Protein AF-A0A8T3LIP0-F1 (afdb_monomer)

Solvent-accessible surface area (backbone atoms only — not comparable to full-atom values): 10890 Å² total; per-residue (Å²): 139,79,82,79,81,82,80,82,80,79,82,82,90,75,87,83,90,57,78,88,74,69,70,64,92,89,61,80,90,64,81,74,88,74,77,59,93,89,60,79,68,73,84,74,71,76,81,79,80,81,87,70,76,65,93,71,82,56,93,71,65,85,80,79,70,79,92,74,68,83,80,71,75,78,75,50,64,68,65,22,34,66,36,63,32,91,54,80,96,54,49,78,36,27,47,43,57,40,46,73,75,42,51,53,54,36,57,46,41,48,71,68,56,78,87,50,64,66,61,27,52,24,31,44,47,52,47,53,50,38,58,73,71,62,62,87,65,71,82,70,78,73,58,92,90,72,72,75,96,71,69,86,80,73,81,82,123

Secondary structure (DSSP, 8-state):
-PPPPPPPPPP-------GGG---TT---S---PPPTTPPPGGGGSSS------TTS-SS--------S--PPPPPHHHHHTPBP-SSTTTT-BHHHHHHH-HHHHHHHHHH--S-HHHHHHHHHHHHHHHHTT--PPPPPPPTT---TTGGGSS--

Structure (mmCIF, N/CA/C/O backbone):
data_AF-A0A8T3LIP0-F1
#
_entry.id   AF-A0A8T3LIP0-F1
#
loop_
_atom_site.group_PDB
_atom_site.id
_atom_site.type_symbol
_atom_site.label_atom_id
_atom_site.label_alt_id
_atom_site.label_comp_id
_atom_site.label_asym_id
_atom_site.label_entity_id
_atom_site.label_seq_id
_atom_site.pdbx_PDB_ins_code
_atom_site.Cartn_x
_atom_site.Cartn_y
_atom_site.Cartn_z
_atom_site.occupancy
_atom_site.B_iso_or_equiv
_atom_site.auth_seq_id
_atom_site.auth_comp_id
_atom_site.auth_asym_id
_atom_site.auth_atom_id
_atom_site.pdbx_PDB_model_num
ATOM 1 N N . ASN A 1 1 ? -8.310 22.522 41.541 1.00 59.56 1 ASN A N 1
ATOM 2 C CA . ASN A 1 1 ? -7.295 21.722 40.823 1.00 59.56 1 ASN A CA 1
ATOM 3 C C . ASN A 1 1 ? -6.947 22.421 39.524 1.00 59.56 1 ASN A C 1
ATOM 5 O O . ASN A 1 1 ? -7.760 22.409 38.612 1.00 59.56 1 ASN A O 1
ATOM 9 N N . GLY A 1 2 ? -5.819 23.133 39.499 1.00 74.69 2 GLY A N 1
ATOM 10 C CA . GLY A 1 2 ? -5.336 23.841 38.309 1.00 74.69 2 GLY A CA 1
ATOM 11 C C . GLY A 1 2 ? -4.530 22.925 37.380 1.00 74.69 2 GLY A C 1
ATOM 12 O O . GLY A 1 2 ? -4.140 21.835 37.806 1.00 74.69 2 GLY A O 1
ATOM 13 N N . PRO A 1 3 ? -4.297 23.339 36.122 1.00 74.81 3 PRO A N 1
ATOM 14 C CA . PRO A 1 3 ? -3.517 22.561 35.168 1.00 74.81 3 PRO A CA 1
ATOM 15 C C . PRO A 1 3 ? -2.059 22.405 35.635 1.00 74.81 3 PRO A C 1
ATOM 17 O O . PRO A 1 3 ? -1.533 23.293 36.313 1.00 74.81 3 PRO A O 1
ATOM 20 N N . PRO A 1 4 ? -1.400 21.283 35.292 1.00 76.06 4 PRO A N 1
ATOM 21 C CA . PRO A 1 4 ? -0.016 21.046 35.673 1.00 76.06 4 PRO A CA 1
ATOM 22 C C . PRO A 1 4 ? 0.921 22.072 35.014 1.00 76.06 4 PRO A C 1
ATOM 24 O O . PRO A 1 4 ? 0.649 22.528 33.898 1.00 76.06 4 PRO A O 1
ATOM 27 N N . PRO A 1 5 ? 2.026 22.440 35.684 1.00 77.62 5 PRO A N 1
ATOM 28 C CA . PRO A 1 5 ? 2.994 23.378 35.133 1.00 77.62 5 PRO A CA 1
ATOM 29 C C . PRO A 1 5 ? 3.660 22.810 33.867 1.00 77.62 5 PRO A C 1
ATOM 31 O O . PRO A 1 5 ? 3.832 21.592 33.749 1.00 77.62 5 PRO A O 1
ATOM 34 N N . PRO A 1 6 ? 4.050 23.675 32.913 1.00 79.31 6 PRO A N 1
ATOM 35 C CA . PRO A 1 6 ? 4.711 23.247 31.688 1.00 79.31 6 PRO A CA 1
ATOM 36 C C . PRO A 1 6 ? 6.081 22.624 31.980 1.00 79.31 6 PRO A C 1
ATOM 38 O O . PRO A 1 6 ? 6.791 23.035 32.899 1.00 79.31 6 PRO A O 1
ATOM 41 N N . ALA A 1 7 ? 6.460 21.634 31.171 1.00 74.56 7 ALA A N 1
ATOM 42 C CA . ALA A 1 7 ? 7.756 20.975 31.283 1.00 74.56 7 ALA A CA 1
ATOM 43 C C . ALA A 1 7 ? 8.912 21.961 31.001 1.00 74.56 7 ALA A C 1
ATOM 45 O O . ALA A 1 7 ? 8.788 22.810 30.112 1.00 74.56 7 ALA A O 1
ATOM 46 N N . PRO A 1 8 ? 10.050 21.846 31.711 1.00 74.69 8 PRO A N 1
ATOM 47 C CA . PRO A 1 8 ? 11.205 22.704 31.477 1.00 74.69 8 PRO A CA 1
ATOM 48 C C . PRO A 1 8 ? 11.798 22.453 30.084 1.00 74.69 8 PRO A C 1
ATOM 50 O O . PRO A 1 8 ? 11.975 21.307 29.662 1.00 74.69 8 PRO A O 1
ATOM 53 N N . SER A 1 9 ? 12.132 23.528 29.367 1.00 78.56 9 SER A N 1
ATOM 54 C CA . SER A 1 9 ? 12.811 23.428 28.076 1.00 78.56 9 SER A CA 1
ATOM 55 C C . SER A 1 9 ? 14.249 22.943 28.275 1.00 78.56 9 SER A C 1
ATOM 57 O O . SER A 1 9 ? 14.976 23.402 29.158 1.00 78.56 9 SER A O 1
ATOM 59 N N . ARG A 1 10 ? 14.669 21.961 27.470 1.00 78.69 10 ARG A N 1
ATOM 60 C CA . ARG A 1 10 ? 16.036 21.429 27.538 1.00 78.69 10 ARG A CA 1
ATOM 61 C C . ARG A 1 10 ? 17.020 22.479 27.003 1.00 78.69 10 ARG A C 1
ATOM 63 O O . ARG A 1 10 ? 16.707 23.135 26.007 1.00 78.69 10 ARG A O 1
ATOM 70 N N . PRO A 1 11 ? 18.206 22.627 27.615 1.00 80.69 11 PRO A N 1
ATOM 71 C CA . PRO A 1 11 ? 19.208 23.570 27.137 1.00 80.69 11 PRO A CA 1
ATOM 72 C C . PRO A 1 11 ? 19.707 23.173 25.741 1.00 80.69 11 PRO A C 1
ATOM 74 O O . PRO A 1 11 ? 19.991 22.004 25.476 1.00 80.69 11 PRO A O 1
ATOM 77 N N . VAL A 1 12 ? 19.821 24.159 24.848 1.00 80.88 12 VAL A N 1
ATOM 78 C CA . VAL A 1 12 ? 20.417 23.991 23.515 1.00 80.88 12 VAL A CA 1
ATOM 79 C C . VAL A 1 12 ? 21.930 23.906 23.686 1.00 80.88 12 VAL A C 1
ATOM 81 O O . VAL A 1 12 ? 22.574 24.901 24.006 1.00 80.88 12 VAL A O 1
ATOM 84 N N . THR A 1 13 ? 22.494 22.715 23.505 1.00 79.25 13 THR A N 1
ATOM 85 C CA . THR A 1 13 ? 23.913 22.438 23.782 1.00 79.25 13 THR A CA 1
ATOM 86 C C . THR A 1 13 ? 24.861 22.855 22.656 1.00 79.25 13 THR A C 1
ATOM 88 O O . THR A 1 13 ? 26.059 22.963 22.893 1.00 79.25 13 THR A O 1
ATOM 91 N N . ALA A 1 14 ? 24.351 23.120 21.450 1.00 78.25 14 ALA A N 1
ATOM 92 C CA . ALA A 1 14 ? 25.123 23.662 20.335 1.00 78.25 14 ALA A CA 1
ATOM 93 C C . ALA A 1 14 ? 24.206 24.305 19.285 1.00 78.25 14 ALA A C 1
ATOM 95 O O . ALA A 1 14 ? 23.039 23.931 19.141 1.00 78.25 14 ALA A O 1
ATOM 96 N N . ARG A 1 15 ? 24.753 25.251 18.517 1.00 78.94 15 ARG A N 1
ATOM 97 C CA . ARG A 1 15 ? 24.152 25.776 17.285 1.00 78.94 15 ARG A CA 1
ATOM 98 C C . ARG A 1 15 ? 25.183 25.682 16.170 1.00 78.94 15 ARG A C 1
ATOM 100 O O . ARG A 1 15 ? 26.332 26.054 16.379 1.00 78.94 15 ARG A O 1
ATOM 107 N N . PHE A 1 16 ? 24.763 25.194 15.010 1.00 77.94 16 PHE A N 1
ATOM 108 C CA . PHE A 1 16 ? 25.606 25.092 13.824 1.00 77.94 16 PHE A CA 1
ATOM 109 C C . PHE A 1 16 ? 25.088 26.051 12.758 1.00 77.94 16 PHE A C 1
ATOM 111 O O . PHE A 1 16 ? 23.901 26.030 12.432 1.00 77.94 16 PHE A O 1
ATOM 118 N N . ASP A 1 17 ? 25.978 26.889 12.233 1.00 78.06 17 ASP A N 1
ATOM 119 C CA . ASP A 1 17 ? 25.684 27.741 11.087 1.00 78.06 17 ASP A CA 1
ATOM 120 C C . ASP A 1 17 ? 25.872 26.935 9.796 1.00 78.06 17 ASP A C 1
ATOM 122 O O . ASP A 1 17 ? 26.946 26.395 9.531 1.00 78.06 17 ASP A O 1
ATOM 126 N N . THR A 1 18 ? 24.801 26.819 9.015 1.00 74.75 18 THR A N 1
ATOM 127 C CA . THR A 1 18 ? 24.759 26.049 7.764 1.00 74.75 18 THR A CA 1
ATOM 128 C C . THR A 1 18 ? 24.628 26.942 6.532 1.00 74.75 18 THR A C 1
ATOM 130 O O . THR A 1 18 ? 24.535 26.429 5.418 1.00 74.75 18 THR A O 1
ATOM 133 N N . THR A 1 19 ? 24.671 28.271 6.689 1.00 72.62 19 THR A N 1
ATOM 134 C CA . THR A 1 19 ? 24.508 29.216 5.568 1.00 72.62 19 THR A CA 1
ATOM 135 C C . THR A 1 19 ? 25.541 29.022 4.456 1.00 72.62 19 THR A C 1
ATOM 137 O O . THR A 1 19 ? 25.205 29.182 3.286 1.00 72.62 19 THR A O 1
ATOM 140 N N . GLY A 1 20 ? 26.764 28.595 4.782 1.00 70.94 20 GLY A N 1
ATOM 141 C CA . GLY A 1 20 ? 27.809 28.302 3.791 1.00 70.94 20 GLY A CA 1
ATOM 142 C C . GLY A 1 20 ? 27.646 26.974 3.036 1.00 70.94 20 GLY A C 1
ATOM 143 O O . GLY A 1 20 ? 28.334 26.756 2.042 1.00 70.94 20 GLY A O 1
ATOM 144 N N . LEU A 1 21 ? 26.755 26.089 3.492 1.00 71.69 21 LEU A N 1
ATOM 145 C CA . LEU A 1 21 ? 26.508 24.776 2.878 1.00 71.69 21 LEU A CA 1
ATOM 146 C C . LEU A 1 21 ? 25.398 24.824 1.824 1.00 71.69 21 LEU A C 1
ATOM 148 O O . LEU A 1 21 ? 25.176 23.847 1.108 1.00 71.69 21 LEU A O 1
ATOM 152 N N . PHE A 1 22 ? 24.682 25.946 1.729 1.00 69.31 22 PHE A N 1
ATOM 153 C CA . PHE A 1 22 ? 23.628 26.098 0.745 1.00 69.31 22 PHE A CA 1
ATOM 154 C C . PHE A 1 22 ? 24.218 26.410 -0.633 1.00 69.31 22 PHE A C 1
ATOM 156 O O . PHE A 1 22 ? 24.805 27.467 -0.873 1.00 69.31 22 PHE A O 1
ATOM 163 N N . HIS A 1 23 ? 24.014 25.491 -1.570 1.00 70.75 23 HIS A N 1
ATOM 164 C CA . HIS A 1 23 ? 24.299 25.693 -2.983 1.00 70.75 23 HIS A CA 1
ATOM 165 C C . HIS A 1 23 ? 22.999 25.537 -3.772 1.00 70.75 23 HIS A C 1
ATOM 167 O O . HIS A 1 23 ? 22.283 24.548 -3.613 1.00 70.75 23 HIS A O 1
ATOM 173 N N . ALA A 1 24 ? 22.689 26.502 -4.642 1.00 72.25 24 ALA A N 1
ATOM 174 C CA . ALA A 1 24 ? 21.542 26.392 -5.537 1.00 72.25 24 ALA A CA 1
ATOM 175 C C . ALA A 1 24 ? 21.708 25.181 -6.476 1.00 7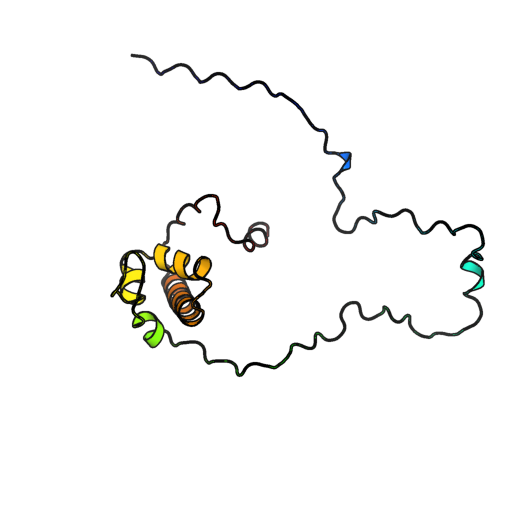2.25 24 ALA A C 1
ATOM 177 O O . ALA A 1 24 ? 22.835 24.775 -6.794 1.00 72.25 24 ALA A O 1
ATOM 178 N N . ARG A 1 25 ? 20.599 24.608 -6.963 1.00 61.09 25 ARG A N 1
ATOM 179 C CA . ARG A 1 25 ? 20.653 23.524 -7.959 1.00 61.09 25 ARG A CA 1
ATOM 180 C C . ARG A 1 25 ? 21.484 23.977 -9.170 1.00 61.09 25 ARG A C 1
ATOM 182 O O . ARG A 1 25 ? 21.302 25.082 -9.668 1.00 61.09 25 ARG A O 1
ATOM 189 N N . ASN A 1 26 ? 22.393 23.111 -9.623 1.00 66.50 26 ASN A N 1
ATOM 190 C CA . ASN A 1 26 ? 23.358 23.345 -10.711 1.00 66.50 26 ASN A CA 1
ATOM 191 C C . ASN A 1 26 ? 24.489 24.353 -10.425 1.00 66.50 26 ASN A C 1
ATOM 193 O O . ASN A 1 26 ? 25.170 24.786 -11.357 1.00 66.50 26 ASN A O 1
ATOM 197 N N . THR A 1 27 ? 24.749 24.705 -9.161 1.00 70.56 27 THR A N 1
ATOM 198 C CA . THR A 1 2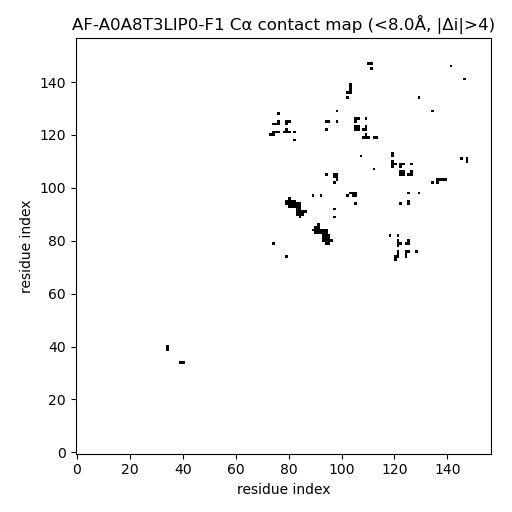7 ? 25.915 25.539 -8.824 1.00 70.56 27 THR A CA 1
ATOM 199 C C . THR A 1 27 ? 27.208 24.750 -9.038 1.00 70.56 27 THR A C 1
ATOM 201 O O . THR A 1 27 ? 27.397 23.666 -8.488 1.00 70.56 27 THR A O 1
ATOM 204 N N . ARG A 1 28 ? 28.117 25.295 -9.852 1.00 54.94 28 ARG A N 1
ATOM 205 C CA . ARG A 1 28 ? 29.432 24.706 -10.129 1.00 54.94 28 ARG A CA 1
ATOM 206 C C . ARG A 1 28 ? 30.332 24.869 -8.898 1.00 54.94 28 ARG A C 1
ATOM 208 O O . ARG A 1 28 ? 30.768 25.973 -8.602 1.00 54.94 28 ARG A O 1
ATOM 215 N N . THR A 1 29 ? 30.618 23.771 -8.203 1.00 60.59 29 THR A N 1
ATOM 216 C CA . THR A 1 29 ? 31.398 23.737 -6.948 1.00 60.59 29 THR A CA 1
ATOM 217 C C . THR A 1 29 ? 32.917 23.704 -7.142 1.00 60.59 29 THR A C 1
ATOM 219 O O . THR A 1 29 ? 33.665 23.789 -6.174 1.00 60.59 29 THR A O 1
ATOM 222 N N . SER A 1 30 ? 33.404 23.605 -8.381 1.00 62.00 30 SER A N 1
ATOM 223 C CA . SER A 1 30 ? 34.835 23.581 -8.690 1.00 62.00 30 SER A CA 1
ATOM 224 C C . SER A 1 30 ? 35.297 24.904 -9.303 1.00 62.00 30 SER A C 1
ATOM 226 O O . SER A 1 30 ? 34.780 25.313 -10.350 1.00 62.00 30 SER A O 1
ATOM 228 N N . ALA A 1 31 ? 36.333 25.520 -8.728 1.00 62.78 31 ALA A N 1
ATOM 229 C CA . ALA A 1 31 ? 37.177 26.444 -9.480 1.00 62.78 31 ALA A CA 1
ATOM 230 C C . ALA A 1 31 ? 37.722 25.697 -10.710 1.00 62.78 31 ALA A C 1
ATOM 232 O O . ALA A 1 31 ? 38.100 24.528 -10.607 1.00 62.78 31 ALA A O 1
ATOM 233 N N . GLY A 1 32 ? 37.674 26.329 -11.886 1.00 61.16 32 GLY A N 1
ATOM 234 C CA . GLY A 1 32 ? 38.109 25.711 -13.141 1.00 61.16 32 GLY A CA 1
ATOM 235 C C . GLY A 1 32 ? 39.524 25.121 -13.037 1.00 61.16 32 GLY A C 1
ATOM 236 O O . GLY A 1 32 ? 40.303 25.551 -12.186 1.00 61.16 32 GLY A O 1
ATOM 237 N N . PRO A 1 33 ? 39.866 24.130 -13.878 1.00 56.09 33 PRO A N 1
ATOM 238 C CA . PRO A 1 33 ? 41.108 23.384 -13.739 1.00 56.09 33 PRO A CA 1
ATOM 239 C C . PRO A 1 33 ? 42.310 24.328 -13.819 1.00 56.09 33 PRO A C 1
ATOM 241 O O . PRO A 1 33 ? 42.591 24.915 -14.864 1.00 56.09 33 PRO A O 1
ATOM 244 N N . VAL A 1 34 ? 43.025 24.464 -12.703 1.00 61.44 34 VAL A N 1
ATOM 245 C CA . VAL A 1 34 ? 44.333 25.115 -12.675 1.00 61.44 34 VAL A CA 1
ATOM 246 C C . VAL A 1 34 ? 45.312 24.131 -13.319 1.00 61.44 34 VAL A C 1
ATOM 248 O O . VAL A 1 34 ? 45.383 22.982 -12.872 1.00 61.44 34 VAL A O 1
ATOM 251 N N . PRO A 1 35 ? 46.030 24.501 -14.392 1.00 56.97 35 PRO A N 1
ATOM 252 C CA . PRO A 1 35 ? 46.929 23.566 -15.049 1.00 56.97 35 PRO A CA 1
ATOM 253 C C . PRO A 1 35 ? 48.055 23.170 -14.088 1.00 56.97 35 PRO A C 1
ATOM 255 O O . PRO A 1 35 ? 48.749 24.020 -13.530 1.00 56.97 35 PRO A O 1
ATOM 258 N N . LEU A 1 36 ? 48.239 21.863 -13.906 1.00 60.03 36 LEU A N 1
ATOM 259 C CA . LEU A 1 36 ? 49.375 21.312 -13.173 1.00 60.03 36 LEU A CA 1
ATOM 260 C C . LEU A 1 36 ? 50.681 21.676 -13.894 1.00 60.03 36 LEU A C 1
ATOM 262 O O . LEU A 1 36 ? 50.745 21.715 -15.127 1.00 60.03 36 LEU A O 1
ATOM 266 N N . ARG A 1 37 ? 51.733 21.947 -13.114 1.00 54.31 37 ARG A N 1
ATOM 267 C CA . ARG A 1 37 ? 53.049 22.372 -13.612 1.00 54.31 37 ARG A CA 1
ATOM 268 C C . ARG A 1 37 ? 53.567 21.362 -14.648 1.00 54.31 37 ARG A C 1
ATOM 270 O O . ARG A 1 37 ? 53.757 20.196 -14.323 1.00 54.31 37 ARG A O 1
ATOM 277 N N . GLY A 1 38 ? 53.770 21.814 -15.888 1.00 60.44 38 GLY A N 1
ATOM 278 C CA . GLY A 1 38 ? 54.201 20.979 -17.022 1.00 60.44 38 GLY A CA 1
ATOM 279 C C . GLY A 1 38 ? 53.136 20.733 -18.101 1.00 60.44 38 GLY A C 1
ATOM 280 O O . GLY A 1 38 ? 53.459 20.181 -19.148 1.00 60.44 38 GLY A O 1
ATOM 281 N N . GLN A 1 39 ? 51.888 21.165 -17.898 1.00 58.78 39 GLN A N 1
ATOM 282 C CA . GLN A 1 39 ? 50.843 21.123 -18.929 1.00 58.78 39 GLN A CA 1
ATOM 283 C C . GLN A 1 39 ? 50.841 22.419 -19.757 1.00 58.78 39 GLN A C 1
ATOM 285 O O . GLN A 1 39 ? 50.793 23.520 -19.207 1.00 58.78 39 GLN A O 1
ATOM 290 N N . VAL A 1 40 ? 50.881 22.301 -21.088 1.00 55.44 40 VAL A N 1
ATOM 291 C CA . VAL A 1 40 ? 50.788 23.453 -22.004 1.00 55.44 40 VAL A CA 1
ATOM 292 C C . VAL A 1 40 ? 49.389 24.097 -21.951 1.00 55.44 40 VAL A C 1
ATOM 294 O O . VAL A 1 40 ? 48.394 23.367 -21.918 1.00 55.44 40 VAL A O 1
ATOM 297 N N . PRO A 1 41 ? 49.266 25.443 -21.979 1.00 53.56 41 PRO A N 1
ATOM 298 C CA . PRO A 1 41 ? 47.971 26.121 -21.935 1.00 53.56 41 PRO A CA 1
ATOM 299 C C . PRO A 1 41 ? 47.051 25.698 -23.090 1.00 53.56 41 PRO A C 1
ATOM 301 O O . PRO A 1 41 ? 47.447 25.713 -24.262 1.00 53.56 41 PRO A O 1
ATOM 304 N N . LEU A 1 42 ? 45.798 25.375 -22.750 1.00 52.84 42 LEU A N 1
ATOM 305 C CA . LEU A 1 42 ? 44.748 24.879 -23.656 1.00 52.84 42 LEU A CA 1
ATOM 306 C C . LEU A 1 42 ? 44.492 25.773 -24.884 1.00 52.84 42 LEU A C 1
ATOM 308 O O . LEU A 1 42 ? 44.026 25.278 -25.909 1.00 52.84 42 LEU A O 1
ATOM 312 N N . SER A 1 43 ? 44.865 27.054 -24.837 1.00 51.41 43 SER A N 1
ATOM 313 C CA . SER A 1 43 ? 44.720 28.015 -25.940 1.00 51.41 43 SER A CA 1
ATOM 314 C C . SER A 1 43 ? 45.478 27.619 -27.216 1.00 51.41 43 SER A C 1
ATOM 316 O O . SER A 1 43 ? 45.126 28.056 -28.310 1.00 51.41 43 SER A O 1
ATOM 318 N N . SER A 1 44 ? 46.502 26.770 -27.100 1.00 48.88 4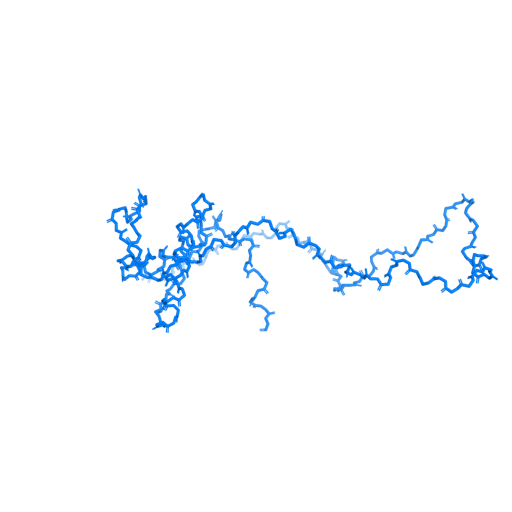4 SER A N 1
ATOM 319 C CA . SER A 1 44 ? 47.307 26.295 -28.235 1.00 48.88 44 SER A CA 1
ATOM 320 C C . SER A 1 44 ? 46.696 25.090 -28.972 1.00 48.88 44 SER A C 1
ATOM 322 O O . SER A 1 44 ? 47.088 24.801 -30.102 1.00 48.88 44 SER A O 1
ATOM 324 N N . ARG A 1 45 ? 45.685 24.421 -28.391 1.00 50.03 45 ARG A N 1
ATOM 325 C CA . ARG A 1 45 ? 45.050 23.220 -28.970 1.00 50.03 45 ARG A CA 1
ATOM 326 C C . ARG A 1 45 ? 43.864 23.532 -29.900 1.00 50.03 45 ARG A C 1
ATOM 328 O O . ARG A 1 45 ? 43.282 22.621 -30.475 1.00 50.03 45 ARG A O 1
ATOM 335 N N . HIS A 1 46 ? 43.496 24.803 -30.073 1.00 48.44 46 HIS A N 1
ATOM 336 C CA . HIS A 1 46 ? 42.268 25.208 -30.779 1.00 48.44 46 HIS A CA 1
ATOM 337 C C . HIS A 1 46 ? 42.460 25.858 -32.156 1.00 48.44 46 HIS A C 1
ATOM 339 O O . HIS A 1 46 ? 41.530 26.480 -32.658 1.00 48.44 46 HIS A O 1
ATOM 345 N N . ARG A 1 47 ? 43.622 25.714 -32.816 1.00 50.12 47 ARG A N 1
ATOM 346 C CA . ARG A 1 47 ? 43.809 26.312 -34.158 1.00 50.12 47 ARG A CA 1
ATOM 347 C C . ARG A 1 47 ? 44.161 25.370 -35.307 1.00 50.12 47 ARG A C 1
ATOM 349 O O . ARG A 1 47 ? 44.388 25.853 -36.409 1.00 50.12 47 ARG A O 1
ATOM 356 N N . ARG A 1 48 ? 44.164 24.049 -35.121 1.00 46.75 48 ARG A N 1
ATOM 357 C CA . ARG A 1 48 ? 44.239 23.108 -36.252 1.00 46.75 48 ARG A CA 1
ATOM 358 C C . ARG A 1 48 ? 43.397 21.872 -35.970 1.00 46.75 48 ARG A C 1
ATOM 360 O O . ARG A 1 48 ? 43.735 21.101 -35.083 1.00 46.75 48 ARG A O 1
ATOM 367 N N . GLY A 1 49 ? 42.319 21.704 -36.726 1.00 47.34 49 GLY A N 1
ATOM 368 C CA . GLY A 1 49 ? 41.441 20.537 -36.655 1.00 47.34 49 GLY A CA 1
ATOM 369 C C . GLY A 1 49 ? 39.987 20.971 -36.706 1.00 47.34 49 GLY A C 1
ATOM 370 O O . GLY A 1 49 ? 39.436 2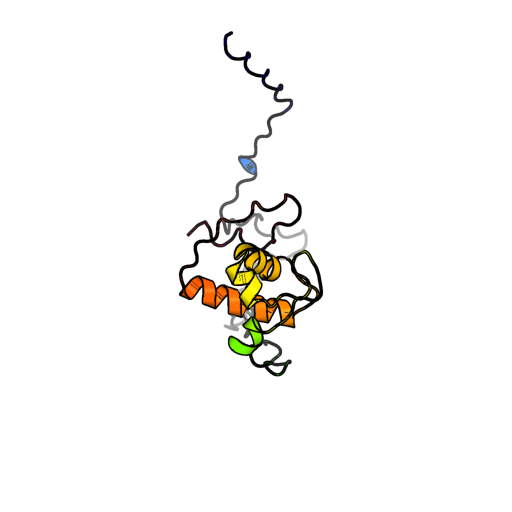1.402 -35.699 1.00 47.34 49 GLY A O 1
ATOM 371 N N . GLY A 1 50 ? 39.401 20.933 -37.901 1.00 48.72 50 GLY A N 1
ATOM 372 C CA . GLY A 1 50 ? 38.003 21.276 -38.117 1.00 48.72 50 GLY A CA 1
ATOM 373 C C . GLY A 1 50 ? 37.061 20.387 -37.307 1.00 48.72 50 GLY A C 1
ATOM 374 O O . GLY A 1 50 ? 37.251 19.181 -37.232 1.00 48.72 50 GLY A O 1
ATOM 375 N N . GLY A 1 51 ? 36.052 21.023 -36.716 1.00 53.69 51 GLY A N 1
ATOM 376 C CA . GLY A 1 51 ? 34.644 20.657 -36.878 1.00 53.69 51 GLY A CA 1
ATOM 377 C C . GLY A 1 51 ? 34.145 19.271 -36.481 1.00 53.69 51 GLY A C 1
ATOM 378 O O . GLY A 1 51 ? 32.988 18.998 -36.781 1.00 53.69 51 GLY A O 1
ATOM 379 N N . ASP A 1 52 ? 34.921 18.416 -35.820 1.00 52.69 52 ASP A N 1
ATOM 380 C CA . ASP A 1 52 ? 34.354 17.178 -35.289 1.00 52.69 52 ASP A CA 1
ATOM 381 C C . ASP A 1 52 ? 33.592 17.518 -34.006 1.00 52.69 52 ASP A C 1
ATOM 383 O O . ASP A 1 52 ? 34.175 17.949 -33.004 1.00 52.69 52 ASP A O 1
ATOM 387 N N . GLN A 1 53 ? 32.260 17.434 -34.075 1.00 54.81 53 GLN A N 1
ATOM 388 C CA . GLN A 1 53 ? 31.387 17.711 -32.941 1.00 54.81 53 GLN A CA 1
ATOM 389 C C . GLN A 1 53 ? 31.891 16.929 -31.728 1.00 54.81 53 GLN A C 1
ATOM 391 O O . GLN A 1 53 ? 32.067 15.712 -31.771 1.00 54.81 53 GLN A O 1
ATOM 396 N N . LEU A 1 54 ? 32.140 17.656 -30.640 1.00 56.16 54 LEU A N 1
ATOM 397 C CA . LEU A 1 54 ? 32.550 17.096 -29.362 1.00 56.16 54 LEU A CA 1
ATOM 398 C C . LEU A 1 54 ? 31.648 15.899 -29.027 1.00 56.16 54 LEU A C 1
ATOM 400 O O . LEU A 1 54 ? 30.428 16.031 -29.011 1.00 56.16 54 LEU A O 1
ATOM 404 N N . ARG A 1 55 ? 32.251 14.754 -28.686 1.00 56.62 55 ARG A N 1
ATOM 405 C CA . ARG A 1 55 ? 31.604 13.479 -28.296 1.00 56.62 55 ARG A CA 1
ATOM 406 C C . ARG A 1 55 ? 30.566 13.590 -27.154 1.00 56.62 55 ARG A C 1
ATOM 408 O O . ARG A 1 55 ? 29.971 12.593 -26.766 1.00 56.62 55 ARG A O 1
ATOM 415 N N . ALA A 1 56 ? 30.378 14.782 -26.593 1.00 53.59 56 ALA A N 1
ATOM 416 C CA . ALA A 1 56 ? 29.490 15.106 -25.483 1.00 53.59 56 ALA A CA 1
ATOM 417 C C . ALA A 1 56 ? 28.147 15.738 -25.914 1.00 53.59 56 ALA A C 1
ATOM 419 O O . ALA A 1 56 ? 27.402 16.202 -25.056 1.00 53.59 56 ALA A O 1
ATOM 420 N N . SER A 1 57 ? 27.805 15.776 -27.207 1.00 56.53 57 SER A N 1
ATOM 421 C CA . SER A 1 57 ? 26.527 16.338 -27.685 1.00 56.53 57 SER A CA 1
ATOM 422 C C . SER A 1 57 ? 25.304 15.420 -27.515 1.00 56.53 57 SER A C 1
ATOM 424 O O . SER A 1 57 ? 24.209 15.785 -27.933 1.00 56.53 57 SER A O 1
ATOM 426 N N . GLN A 1 58 ? 25.430 14.269 -26.843 1.00 60.31 58 GLN A N 1
ATOM 427 C CA . GLN A 1 58 ? 24.276 13.480 -26.395 1.00 60.31 58 GLN A CA 1
ATOM 428 C C . GLN A 1 58 ? 24.356 13.244 -24.882 1.00 60.31 58 GLN A C 1
ATOM 430 O O . GLN A 1 58 ? 24.932 12.243 -24.456 1.00 60.31 58 GLN A O 1
ATOM 435 N N . PRO A 1 59 ? 23.796 14.140 -24.046 1.00 58.47 59 PRO A N 1
ATOM 436 C CA . PRO A 1 59 ? 23.775 13.940 -22.596 1.00 58.47 59 PRO A CA 1
ATOM 437 C C . PRO A 1 59 ? 22.971 12.697 -22.176 1.00 58.47 59 PRO A C 1
ATOM 439 O O . PRO A 1 59 ? 23.200 12.172 -21.096 1.00 58.47 59 PRO A O 1
ATOM 442 N N . ASN A 1 60 ? 22.096 12.181 -23.046 1.00 61.22 60 ASN A N 1
ATOM 443 C CA . ASN A 1 60 ? 21.400 10.908 -22.881 1.00 61.22 60 ASN A CA 1
ATOM 444 C C . ASN A 1 60 ? 21.453 10.144 -24.210 1.00 61.22 60 ASN A C 1
ATOM 446 O O . ASN A 1 60 ? 20.645 10.394 -25.104 1.00 61.22 60 ASN A O 1
ATOM 450 N N . GLY A 1 61 ? 22.410 9.227 -24.369 1.00 62.09 61 GLY A N 1
ATOM 451 C CA . GLY A 1 61 ? 22.312 8.221 -25.431 1.00 62.09 61 GLY A CA 1
ATOM 452 C C . GLY A 1 61 ? 21.025 7.396 -25.262 1.00 62.09 61 GLY A C 1
ATOM 453 O O . GLY A 1 61 ? 20.466 7.370 -24.161 1.00 62.09 61 GLY A O 1
ATOM 454 N N . PRO A 1 62 ? 20.524 6.717 -26.310 1.00 64.06 62 PRO A N 1
ATOM 455 C CA . PRO A 1 62 ? 19.302 5.929 -26.196 1.00 64.06 62 PRO A CA 1
ATOM 456 C C . PRO A 1 62 ? 19.466 4.899 -25.077 1.00 64.06 62 PRO A C 1
ATOM 458 O O . PRO A 1 62 ? 20.327 4.017 -25.151 1.00 64.06 62 PRO A O 1
ATOM 461 N N . VAL A 1 63 ? 18.652 5.032 -24.027 1.00 65.06 63 VAL A N 1
ATOM 462 C CA . VAL A 1 63 ? 18.586 4.066 -22.931 1.00 65.06 63 VAL A CA 1
ATOM 463 C C . VAL A 1 63 ? 18.148 2.745 -23.547 1.00 65.06 63 VAL A C 1
ATOM 465 O O . VAL A 1 63 ? 16.986 2.558 -23.902 1.00 65.06 63 VAL A O 1
ATOM 468 N N . ARG A 1 64 ? 19.098 1.825 -23.716 1.00 61.75 64 ARG A N 1
ATOM 469 C CA . ARG A 1 64 ? 18.802 0.448 -24.099 1.00 61.75 64 ARG A CA 1
ATOM 470 C C . ARG A 1 64 ? 18.191 -0.223 -22.878 1.00 61.75 64 ARG A C 1
ATOM 472 O O . ARG A 1 64 ? 18.905 -0.813 -22.071 1.00 61.75 64 ARG A O 1
ATOM 479 N N . SER A 1 65 ? 16.877 -0.094 -22.710 1.00 60.09 65 SER A N 1
ATOM 480 C CA . SER A 1 65 ? 16.162 -0.969 -21.792 1.00 60.09 65 SER A CA 1
ATOM 481 C C . SER A 1 65 ? 16.371 -2.396 -22.293 1.00 60.09 65 SER A C 1
ATOM 483 O O . SER A 1 65 ? 16.192 -2.689 -23.478 1.00 60.09 65 SER A O 1
ATOM 485 N N . ARG A 1 66 ? 16.826 -3.299 -21.418 1.00 59.34 66 ARG A N 1
ATOM 486 C CA . ARG A 1 66 ? 16.743 -4.728 -21.719 1.00 59.34 66 ARG A CA 1
ATOM 487 C C . ARG A 1 66 ? 15.257 -5.031 -21.884 1.00 59.34 66 ARG A C 1
ATOM 489 O O . ARG A 1 66 ? 14.534 -5.124 -20.899 1.00 59.34 66 ARG A O 1
ATOM 496 N N . ALA A 1 67 ? 14.799 -5.142 -23.127 1.00 59.94 67 ALA A N 1
ATOM 497 C CA . ALA A 1 67 ? 13.549 -5.804 -23.457 1.00 59.94 67 ALA A CA 1
ATOM 498 C C . ALA A 1 67 ? 13.753 -7.290 -23.138 1.00 59.94 67 ALA A C 1
ATOM 500 O O . ALA A 1 67 ? 14.150 -8.076 -23.989 1.00 59.94 67 ALA A O 1
ATOM 501 N N . GLY A 1 68 ? 13.643 -7.629 -21.861 1.00 58.28 68 GLY A N 1
ATOM 502 C CA . GLY A 1 68 ? 14.078 -8.908 -21.326 1.00 58.28 68 GLY A CA 1
ATOM 503 C C . GLY A 1 68 ? 13.333 -9.214 -20.047 1.00 58.28 68 GLY A C 1
ATOM 504 O O . GLY A 1 68 ? 13.931 -9.216 -18.986 1.00 58.28 68 GLY A O 1
ATOM 505 N N . GLU A 1 69 ? 12.022 -9.359 -20.183 1.00 57.78 69 GLU A N 1
ATOM 506 C CA . GLU A 1 69 ? 11.162 -10.292 -19.456 1.00 57.78 69 GLU A CA 1
ATOM 507 C C . GLU A 1 69 ? 9.821 -10.188 -20.194 1.00 57.78 69 GLU A C 1
ATOM 509 O O . GLU A 1 69 ? 9.329 -9.075 -20.418 1.00 57.78 69 GLU A O 1
ATOM 514 N N . THR A 1 70 ? 9.251 -11.301 -20.657 1.00 60.94 70 THR A N 1
ATOM 515 C CA . THR A 1 70 ? 7.871 -11.334 -21.163 1.00 60.94 70 THR A CA 1
ATOM 516 C C . THR A 1 70 ? 7.006 -10.529 -20.199 1.00 60.94 70 THR A C 1
ATOM 518 O O . THR A 1 70 ? 7.047 -10.790 -18.998 1.00 60.94 70 THR A O 1
ATOM 521 N N . ARG A 1 71 ? 6.287 -9.503 -20.683 1.00 61.41 71 ARG A N 1
ATOM 522 C CA . ARG A 1 71 ? 5.376 -8.735 -19.826 1.00 61.41 71 ARG A CA 1
ATOM 523 C C . ARG A 1 71 ? 4.360 -9.725 -19.273 1.00 61.41 71 ARG A C 1
ATOM 525 O O . ARG A 1 71 ? 3.447 -10.114 -19.995 1.00 61.41 71 ARG A O 1
ATOM 532 N N . VAL A 1 72 ? 4.566 -10.168 -18.034 1.00 68.56 72 VAL A N 1
ATOM 533 C CA . VAL A 1 72 ? 3.579 -10.968 -17.320 1.00 68.56 72 VAL A CA 1
ATOM 534 C C . VAL A 1 72 ? 2.308 -10.120 -17.321 1.00 68.56 72 VAL A C 1
ATOM 536 O O . VAL A 1 72 ? 2.393 -8.936 -16.961 1.00 68.56 72 VAL A O 1
ATOM 539 N N . PRO A 1 73 ? 1.183 -10.645 -17.833 1.00 76.19 73 PRO A N 1
ATOM 540 C CA . PRO A 1 73 ? -0.058 -9.892 -17.860 1.00 76.19 73 PRO A CA 1
ATOM 541 C C . PRO A 1 73 ? -0.388 -9.431 -16.440 1.00 76.19 73 PRO A C 1
ATOM 543 O O . PRO A 1 73 ? -0.169 -10.166 -15.477 1.00 76.19 73 PRO A O 1
ATOM 546 N N . LEU A 1 74 ? -0.852 -8.185 -16.309 1.00 79.62 74 LEU A N 1
ATOM 547 C CA . LEU A 1 74 ? -1.317 -7.687 -15.018 1.00 79.62 74 LEU A CA 1
ATOM 548 C C . LEU A 1 74 ? -2.457 -8.597 -14.530 1.00 79.62 74 LEU A C 1
ATOM 550 O O . LEU A 1 74 ? -3.314 -8.940 -15.350 1.00 79.62 74 LEU A O 1
ATOM 554 N N . PRO A 1 75 ? -2.485 -8.968 -13.238 1.00 89.50 75 PRO A N 1
ATOM 555 C CA . PRO A 1 75 ? -3.599 -9.725 -12.687 1.00 89.50 75 PRO A CA 1
ATOM 556 C C . PRO A 1 75 ? -4.902 -8.951 -12.890 1.00 89.50 75 PRO A C 1
ATOM 558 O O . PRO A 1 75 ? -4.927 -7.716 -12.816 1.00 89.50 75 PRO A O 1
ATOM 561 N N . THR A 1 76 ? -5.982 -9.673 -13.189 1.00 93.25 76 THR A N 1
ATOM 562 C CA . THR A 1 76 ? -7.297 -9.049 -13.331 1.00 93.25 76 THR A CA 1
ATOM 563 C C . THR A 1 76 ? -7.813 -8.597 -11.964 1.00 93.25 76 THR A C 1
ATOM 565 O O . THR A 1 76 ? -7.308 -9.021 -10.921 1.00 93.25 76 THR A O 1
ATOM 568 N N . LEU A 1 77 ? -8.807 -7.704 -11.945 1.00 93.81 77 LEU A N 1
ATOM 569 C CA . LEU A 1 77 ? -9.418 -7.272 -10.685 1.00 93.81 77 LEU A CA 1
ATOM 570 C C . LEU A 1 77 ? -10.091 -8.444 -9.960 1.00 93.81 77 LEU A C 1
ATOM 572 O O . LEU A 1 77 ? -9.924 -8.553 -8.754 1.00 93.81 77 LEU A O 1
ATOM 576 N N . GLU A 1 78 ? -10.792 -9.310 -10.694 1.00 95.00 78 GLU A N 1
ATOM 577 C CA . GLU A 1 78 ? -11.481 -10.493 -10.161 1.00 95.00 78 GLU A CA 1
ATOM 578 C C . GLU A 1 78 ? -10.485 -11.463 -9.509 1.00 95.00 78 GLU A C 1
ATOM 580 O O . GLU A 1 78 ? -10.576 -11.737 -8.315 1.00 95.00 78 GLU A O 1
ATOM 585 N N . ASP A 1 79 ? -9.412 -11.821 -10.223 1.00 94.56 79 ASP A N 1
ATOM 586 C CA . ASP A 1 79 ? -8.339 -12.652 -9.656 1.00 94.56 79 ASP A CA 1
ATOM 587 C C . ASP A 1 79 ? -7.666 -11.996 -8.438 1.00 94.56 79 ASP A C 1
ATOM 589 O O . ASP A 1 79 ? -7.108 -12.667 -7.566 1.00 94.56 79 ASP A O 1
ATOM 593 N N . SER A 1 80 ? -7.641 -10.661 -8.401 1.00 95.31 80 SER A N 1
ATOM 594 C CA . SER A 1 80 ? -7.029 -9.923 -7.303 1.00 95.31 80 SER A CA 1
ATOM 595 C C . SER A 1 80 ? -7.912 -9.938 -6.061 1.00 95.31 80 SER A C 1
ATOM 597 O O . SER A 1 80 ? -7.384 -10.160 -4.978 1.00 95.31 80 SER A O 1
ATOM 599 N N . ILE A 1 81 ? -9.227 -9.731 -6.194 1.00 96.06 81 ILE A N 1
ATOM 600 C CA . ILE A 1 81 ? -10.147 -9.730 -5.046 1.00 96.06 81 ILE A CA 1
ATOM 601 C C . ILE A 1 81 ? -10.323 -11.120 -4.437 1.00 96.06 81 ILE A C 1
ATOM 603 O O . ILE A 1 81 ? -10.491 -11.188 -3.225 1.00 96.06 81 ILE A O 1
ATOM 607 N N . ASP A 1 82 ? -10.199 -12.188 -5.228 1.00 96.94 82 ASP A N 1
ATOM 608 C CA . ASP A 1 82 ? -10.321 -13.581 -4.769 1.00 96.94 82 ASP A CA 1
ATOM 609 C C . ASP A 1 82 ? -9.024 -14.137 -4.164 1.00 96.94 82 ASP A C 1
ATOM 611 O O . ASP A 1 82 ? -8.997 -15.231 -3.602 1.00 96.94 82 ASP A O 1
ATOM 615 N N . SER A 1 83 ? -7.921 -13.392 -4.256 1.00 95.75 83 SER A N 1
ATOM 616 C CA . SER A 1 83 ? -6.632 -13.832 -3.730 1.00 95.75 83 SER A CA 1
ATOM 617 C C . SER A 1 83 ? -6.650 -13.889 -2.205 1.00 95.75 83 SER A C 1
ATOM 619 O O . SER A 1 83 ? -6.753 -12.855 -1.543 1.00 95.75 83 SER A O 1
ATOM 621 N N . GLU A 1 84 ? -6.474 -15.085 -1.647 1.00 96.62 84 GLU A N 1
ATOM 622 C CA . GLU A 1 84 ? -6.364 -15.299 -0.204 1.00 96.62 84 GLU A CA 1
ATOM 623 C C . GLU A 1 84 ? -5.004 -14.857 0.351 1.00 96.62 84 GLU A C 1
ATOM 625 O O . GLU A 1 84 ? -3.950 -15.042 -0.261 1.00 96.62 84 GLU A O 1
ATOM 630 N N . LEU A 1 85 ? -5.021 -14.289 1.555 1.00 94.56 85 LEU A N 1
ATOM 631 C CA . LEU A 1 85 ? -3.818 -13.993 2.320 1.00 94.56 85 LEU A CA 1
ATOM 632 C C . LEU A 1 85 ? -3.382 -15.211 3.134 1.00 94.56 85 LEU A C 1
ATOM 634 O O . LEU A 1 85 ? -4.110 -15.707 3.991 1.00 94.56 85 LEU A O 1
ATOM 638 N N . GLU A 1 86 ? -2.134 -15.637 2.967 1.00 93.94 86 GLU A N 1
ATOM 639 C CA . GLU A 1 86 ? -1.583 -16.778 3.713 1.00 93.94 86 GLU A CA 1
ATOM 640 C C . GLU A 1 86 ? -0.948 -16.390 5.063 1.00 93.94 86 GLU A C 1
ATOM 642 O O . GLU A 1 86 ? -0.564 -17.257 5.856 1.00 93.94 86 GLU A O 1
ATOM 647 N N . PHE A 1 87 ? -0.842 -15.090 5.355 1.00 92.25 87 PHE A N 1
ATOM 648 C CA . PHE A 1 87 ? -0.112 -14.561 6.507 1.00 92.25 87 PHE A CA 1
ATOM 649 C C . PHE A 1 87 ? -0.801 -13.362 7.170 1.00 92.25 87 PHE A C 1
ATOM 651 O O . PHE A 1 87 ? -1.768 -12.790 6.673 1.00 92.25 87 PHE A O 1
ATOM 658 N N . GLY A 1 88 ? -0.232 -12.937 8.301 1.00 91.38 88 GLY A N 1
ATOM 659 C CA . GLY A 1 88 ? -0.616 -11.702 8.974 1.00 91.38 88 GLY A CA 1
ATOM 660 C C . GLY A 1 88 ? -1.937 -11.806 9.735 1.00 91.38 88 GLY A C 1
ATOM 661 O O . GLY A 1 88 ? -2.376 -12.887 10.119 1.00 91.38 88 GLY A O 1
ATOM 662 N N . LYS A 1 89 ? -2.542 -10.642 9.997 1.00 91.56 89 LYS A N 1
ATOM 663 C CA . LYS A 1 89 ? -3.773 -10.511 10.794 1.00 91.56 89 LYS A CA 1
ATOM 664 C C . LYS A 1 89 ? -4.988 -11.123 10.090 1.00 91.56 89 LYS A C 1
ATOM 666 O O . LYS A 1 89 ? -5.886 -11.608 10.765 1.00 91.56 89 LYS A O 1
ATOM 671 N N . PHE A 1 90 ? -5.000 -11.089 8.760 1.00 93.94 90 PHE A N 1
ATOM 672 C CA . PHE A 1 90 ? -6.132 -11.487 7.926 1.00 93.94 90 PHE A CA 1
ATOM 673 C C . PHE A 1 90 ? -5.861 -12.786 7.158 1.00 93.94 90 PHE A C 1
ATOM 675 O O . PHE A 1 90 ? -6.307 -12.952 6.030 1.00 93.94 90 PHE A O 1
ATOM 682 N N . ARG A 1 91 ? -5.102 -13.712 7.754 1.00 93.50 91 ARG A N 1
ATOM 683 C CA . ARG A 1 91 ? -4.840 -15.014 7.137 1.00 93.50 91 ARG A CA 1
ATOM 684 C C . ARG A 1 91 ? -6.155 -15.758 6.866 1.00 93.50 91 ARG A C 1
ATOM 686 O O . ARG A 1 91 ? -6.947 -15.928 7.788 1.00 93.50 91 ARG A O 1
ATOM 693 N N . GLY A 1 92 ? -6.318 -16.267 5.647 1.00 95.06 92 GLY A N 1
ATOM 694 C CA . GLY A 1 92 ? -7.519 -16.969 5.187 1.00 95.06 92 GLY A CA 1
ATOM 695 C C . GLY A 1 92 ? -8.640 -16.047 4.704 1.00 95.06 92 GLY A C 1
ATOM 696 O O . GLY A 1 92 ? -9.698 -16.547 4.352 1.00 95.06 92 GLY A O 1
ATOM 697 N N . HIS A 1 93 ? -8.418 -14.729 4.691 1.00 96.62 93 HIS A N 1
ATOM 698 C CA . HIS A 1 93 ? -9.309 -13.772 4.041 1.00 96.62 93 HIS A CA 1
ATOM 699 C C . HIS A 1 93 ? -8.791 -13.396 2.663 1.00 96.62 93 HIS A C 1
ATOM 701 O O . HIS A 1 93 ? -7.575 -13.371 2.432 1.00 96.62 93 HIS A O 1
ATOM 707 N N . THR A 1 94 ? -9.711 -13.044 1.773 1.00 97.62 94 THR A N 1
ATOM 708 C CA . THR A 1 94 ? -9.350 -12.547 0.447 1.00 97.62 94 THR A CA 1
ATOM 709 C C . THR A 1 94 ? -8.982 -11.064 0.483 1.00 97.62 94 THR A C 1
ATOM 711 O O . THR A 1 94 ? -9.356 -10.323 1.398 1.00 97.62 94 THR A O 1
ATOM 714 N N . LEU A 1 95 ? -8.245 -10.588 -0.523 1.00 95.81 95 LEU A N 1
ATOM 715 C CA . LEU A 1 95 ? -7.940 -9.160 -0.642 1.00 95.81 95 LEU A CA 1
ATOM 716 C C . LEU A 1 95 ? -9.207 -8.305 -0.781 1.00 95.81 95 LEU A C 1
ATOM 718 O O . LEU A 1 95 ? -9.209 -7.172 -0.303 1.00 95.81 95 LEU A O 1
ATOM 722 N N . GLY A 1 96 ? -10.271 -8.832 -1.397 1.00 94.69 96 GLY A N 1
ATOM 723 C CA . GLY A 1 96 ? -11.569 -8.161 -1.470 1.00 94.69 96 GLY A CA 1
ATOM 724 C C . GLY A 1 96 ? -12.191 -7.963 -0.088 1.00 94.69 96 GLY A C 1
ATOM 725 O O . GLY A 1 96 ? -12.502 -6.837 0.290 1.00 94.69 96 GLY A O 1
ATOM 726 N N . GLU A 1 97 ? -12.270 -9.030 0.708 1.00 95.88 97 GLU A N 1
ATOM 727 C CA . GLU A 1 97 ? -12.794 -8.962 2.079 1.00 95.88 97 GLU A CA 1
ATOM 728 C C . GLU A 1 97 ? -11.979 -7.999 2.954 1.00 95.88 97 GLU A C 1
ATOM 730 O O . GLU A 1 97 ? -12.522 -7.185 3.701 1.00 95.88 97 GLU A O 1
ATOM 735 N N . VAL A 1 98 ? -10.651 -8.043 2.837 1.00 95.06 98 VAL A N 1
ATOM 736 C CA . VAL A 1 98 ? -9.766 -7.150 3.594 1.00 95.06 98 VAL A CA 1
ATOM 737 C C . VAL A 1 98 ? -9.912 -5.696 3.153 1.00 95.06 98 VAL A C 1
ATOM 739 O O . VAL A 1 98 ? -9.839 -4.805 4.002 1.00 95.06 98 VAL A O 1
ATOM 742 N N . ALA A 1 99 ? -10.145 -5.439 1.865 1.00 94.06 99 ALA A N 1
ATOM 743 C CA . ALA A 1 99 ? -10.434 -4.098 1.368 1.00 94.06 99 ALA A CA 1
ATOM 744 C C . ALA A 1 99 ? -11.730 -3.532 1.964 1.00 94.06 99 ALA A C 1
ATOM 746 O O . ALA A 1 99 ? -11.787 -2.330 2.226 1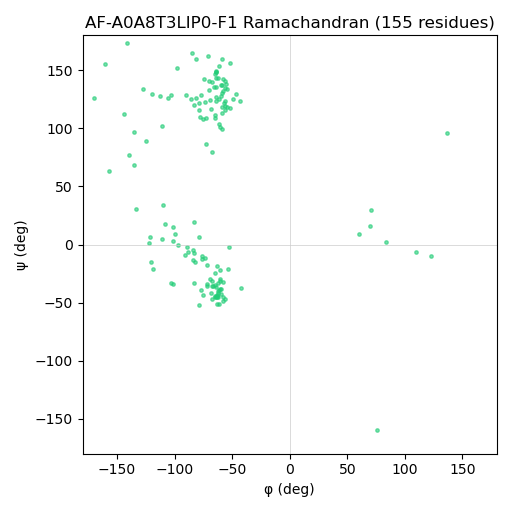.00 94.06 99 ALA A O 1
ATOM 747 N N . ASP A 1 100 ? -12.722 -4.381 2.237 1.00 92.88 100 ASP A N 1
ATOM 748 C CA . ASP A 1 100 ? -13.971 -3.980 2.886 1.00 92.88 100 ASP A CA 1
ATOM 749 C C . ASP A 1 100 ? -13.799 -3.769 4.402 1.00 92.88 100 ASP A C 1
ATOM 751 O O . ASP A 1 100 ? -14.342 -2.815 4.965 1.00 92.88 100 ASP A O 1
ATOM 755 N N . PHE A 1 101 ? -13.017 -4.618 5.081 1.00 91.44 101 PHE A N 1
ATOM 756 C CA . PHE A 1 101 ? -12.812 -4.535 6.535 1.00 91.44 101 PHE A CA 1
ATOM 757 C C . PHE A 1 101 ? -11.819 -3.449 6.962 1.00 91.44 101 PHE A C 1
ATOM 759 O O . PHE A 1 101 ? -12.090 -2.657 7.868 1.00 91.44 101 PHE A O 1
ATOM 766 N N . GLU A 1 102 ? -10.625 -3.451 6.372 1.00 92.38 102 GLU A N 1
ATOM 767 C CA . GLU A 1 102 ? -9.518 -2.564 6.727 1.00 92.38 102 GLU A CA 1
ATOM 768 C C . GLU A 1 102 ? -8.811 -2.090 5.442 1.00 92.38 102 GLU A C 1
ATOM 770 O O . GLU A 1 102 ? -7.701 -2.537 5.147 1.00 92.38 102 GLU A O 1
ATOM 775 N N . PRO A 1 103 ? -9.406 -1.126 4.705 1.00 93.00 103 PRO A N 1
ATOM 776 C CA . PRO A 1 103 ? -8.837 -0.508 3.504 1.00 93.00 103 PRO A CA 1
ATOM 777 C C . PRO A 1 103 ? -7.341 -0.160 3.587 1.00 93.00 103 PRO A C 1
ATOM 779 O O . PRO A 1 103 ? -6.590 -0.298 2.626 1.00 93.00 103 PRO A O 1
ATOM 782 N N . THR A 1 104 ? -6.890 0.284 4.761 1.00 92.44 104 THR A N 1
ATOM 783 C CA . THR A 1 104 ? -5.504 0.702 5.015 1.00 92.44 104 THR A CA 1
ATOM 784 C C . THR A 1 104 ? -4.517 -0.464 5.065 1.00 92.44 104 THR A C 1
ATOM 786 O O . THR A 1 104 ? -3.309 -0.259 4.942 1.00 92.44 104 THR A O 1
ATOM 789 N N . TYR A 1 105 ? -5.001 -1.695 5.244 1.00 93.31 105 TYR A N 1
ATOM 790 C CA . TYR A 1 105 ? -4.175 -2.895 5.188 1.00 93.31 105 TYR A CA 1
ATOM 791 C C . TYR A 1 105 ? -3.742 -3.202 3.751 1.00 93.31 105 TYR A C 1
ATOM 793 O O . TYR A 1 105 ? -2.608 -3.626 3.544 1.00 93.31 105 TYR A O 1
ATOM 801 N N . ILE A 1 106 ? -4.590 -2.903 2.760 1.00 94.56 106 ILE A N 1
ATOM 802 C CA . ILE A 1 106 ? -4.247 -3.020 1.335 1.00 94.56 106 ILE A CA 1
ATOM 803 C C . ILE A 1 106 ? -3.107 -2.060 0.978 1.00 94.56 106 ILE A C 1
ATOM 805 O O . ILE A 1 106 ? -2.124 -2.474 0.362 1.00 94.56 106 ILE A O 1
ATOM 809 N N . ASP A 1 107 ? -3.175 -0.811 1.453 1.00 92.38 107 ASP A N 1
ATOM 810 C CA . ASP A 1 107 ? -2.098 0.171 1.258 1.00 92.38 107 ASP A CA 1
ATOM 811 C C . ASP A 1 107 ? -0.783 -0.290 1.914 1.00 92.38 107 ASP A C 1
ATOM 813 O O . ASP A 1 107 ? 0.306 -0.123 1.356 1.00 92.38 107 ASP A O 1
ATOM 817 N N . TRP A 1 108 ? -0.868 -0.903 3.101 1.00 94.31 108 TRP A N 1
ATOM 818 C CA . TRP A 1 108 ? 0.297 -1.476 3.773 1.00 94.31 108 TRP A CA 1
ATOM 819 C C . TRP A 1 108 ? 0.896 -2.637 2.972 1.00 94.31 108 TRP A C 1
ATOM 821 O O . TRP A 1 108 ? 2.108 -2.656 2.774 1.00 94.31 108 TRP A O 1
ATOM 831 N N . ILE A 1 109 ? 0.082 -3.563 2.452 1.00 93.25 109 ILE A N 1
ATOM 832 C CA . ILE A 1 109 ? 0.575 -4.667 1.612 1.00 93.25 109 ILE A CA 1
ATOM 833 C C . ILE A 1 109 ? 1.309 -4.113 0.383 1.00 93.25 109 ILE A C 1
ATOM 835 O O . ILE A 1 109 ? 2.440 -4.519 0.115 1.00 93.25 109 ILE A O 1
ATOM 839 N N . ALA A 1 110 ? 0.701 -3.153 -0.321 1.00 92.69 110 ALA A N 1
ATOM 840 C CA . ALA A 1 110 ? 1.226 -2.595 -1.568 1.00 92.69 110 ALA A CA 1
ATOM 841 C C . ALA A 1 110 ? 2.554 -1.824 -1.412 1.00 92.69 110 ALA A C 1
ATOM 843 O O . ALA A 1 110 ? 3.306 -1.704 -2.387 1.00 92.69 110 ALA A O 1
ATOM 844 N N . SER A 1 111 ? 2.830 -1.303 -0.210 1.00 89.25 111 SER A N 1
ATOM 845 C CA . SER A 1 111 ? 4.026 -0.507 0.113 1.00 89.25 111 SER A CA 1
ATOM 846 C C . SER A 1 111 ? 5.095 -1.277 0.895 1.00 89.25 111 SER A C 1
ATOM 848 O O . SER A 1 111 ? 6.284 -1.018 0.736 1.00 89.25 111 SER A O 1
ATOM 850 N N . THR A 1 112 ? 4.698 -2.220 1.752 1.00 89.69 112 THR A N 1
ATOM 851 C CA . THR A 1 112 ? 5.595 -2.848 2.738 1.00 89.69 112 THR A CA 1
ATOM 852 C C . THR A 1 112 ? 6.080 -4.231 2.309 1.00 89.69 112 THR A C 1
ATOM 854 O O . THR A 1 112 ? 7.212 -4.611 2.620 1.00 89.69 112 THR A O 1
ATOM 857 N N . ILE A 1 113 ? 5.258 -5.017 1.609 1.00 89.62 113 ILE A N 1
ATOM 858 C CA . ILE A 1 113 ? 5.648 -6.374 1.214 1.00 89.62 113 ILE A CA 1
ATOM 859 C C . ILE A 1 113 ? 6.609 -6.307 0.024 1.00 89.62 113 ILE A C 1
ATOM 861 O O . ILE A 1 113 ? 6.339 -5.669 -0.985 1.00 89.62 113 ILE A O 1
ATOM 865 N N . THR A 1 114 ? 7.753 -6.984 0.141 1.00 85.75 114 THR A N 1
ATOM 866 C CA . THR A 1 114 ? 8.797 -7.009 -0.903 1.00 85.75 114 THR A CA 1
ATOM 867 C C . THR A 1 114 ? 9.076 -8.405 -1.449 1.00 85.75 114 THR A C 1
ATOM 869 O O . THR A 1 114 ? 9.637 -8.544 -2.534 1.00 85.75 114 THR A O 1
ATOM 872 N N . ARG A 1 115 ? 8.717 -9.450 -0.694 1.00 87.56 115 ARG A N 1
ATOM 873 C CA . ARG A 1 115 ? 9.081 -10.839 -1.000 1.00 87.56 115 ARG A CA 1
ATOM 874 C C . ARG A 1 115 ? 8.150 -11.497 -2.014 1.00 87.56 115 ARG A C 1
ATOM 876 O O . ARG A 1 115 ? 8.616 -12.323 -2.791 1.00 87.56 115 ARG A O 1
ATOM 883 N N . ASP A 1 116 ? 6.875 -11.126 -1.996 1.00 89.94 116 ASP A N 1
ATOM 884 C CA . ASP A 1 116 ? 5.853 -11.666 -2.885 1.00 89.94 116 ASP A CA 1
ATOM 885 C C . ASP A 1 116 ? 5.412 -10.593 -3.880 1.00 89.94 116 ASP A C 1
ATOM 887 O O . ASP A 1 116 ? 4.677 -9.662 -3.551 1.00 89.94 116 ASP A O 1
ATOM 891 N N . ARG A 1 117 ? 5.918 -10.709 -5.109 1.00 90.12 117 ARG A N 1
ATOM 892 C CA . ARG A 1 117 ? 5.608 -9.762 -6.177 1.00 90.12 117 ARG A CA 1
ATOM 893 C C . ARG A 1 117 ? 4.177 -9.925 -6.682 1.00 90.12 117 ARG A C 1
ATOM 895 O O . ARG A 1 117 ? 3.581 -8.915 -7.048 1.00 90.12 117 ARG A O 1
ATOM 902 N N . ASP A 1 118 ? 3.651 -11.148 -6.735 1.00 91.81 118 ASP A N 1
ATOM 903 C CA . ASP A 1 118 ? 2.307 -11.392 -7.267 1.00 91.81 118 ASP A CA 1
ATOM 904 C C . ASP A 1 118 ? 1.264 -10.772 -6.339 1.00 91.81 118 ASP A C 1
ATOM 906 O O . ASP A 1 118 ? 0.439 -9.967 -6.770 1.00 91.81 118 ASP A O 1
ATOM 910 N N . LEU A 1 119 ? 1.412 -11.014 -5.035 1.00 93.25 119 LEU A N 1
ATOM 911 C CA . LEU A 1 119 ? 0.558 -10.417 -4.017 1.00 93.25 119 LEU A CA 1
ATOM 912 C C . LEU A 1 119 ? 0.580 -8.885 -4.055 1.00 93.25 119 LEU A C 1
ATOM 914 O O . LEU A 1 119 ? -0.470 -8.249 -4.000 1.00 93.25 119 LEU A O 1
ATOM 918 N N . VAL A 1 120 ? 1.763 -8.275 -4.175 1.00 94.00 120 VAL A N 1
ATOM 919 C CA . VAL A 1 120 ? 1.888 -6.810 -4.267 1.00 94.00 120 VAL A CA 1
ATOM 920 C C . VAL A 1 120 ? 1.186 -6.276 -5.515 1.00 94.00 120 VAL A C 1
ATOM 922 O O . VAL A 1 120 ? 0.528 -5.237 -5.452 1.00 94.00 120 VAL A O 1
ATOM 925 N N . MET A 1 121 ? 1.296 -6.971 -6.650 1.00 94.50 121 MET A N 1
ATOM 926 C CA . MET A 1 121 ? 0.615 -6.569 -7.881 1.00 94.50 121 MET A CA 1
ATOM 927 C C . MET A 1 121 ? -0.907 -6.657 -7.738 1.00 94.50 121 MET A C 1
ATOM 929 O O . MET A 1 121 ? -1.590 -5.702 -8.103 1.00 94.50 121 MET A O 1
ATOM 933 N N . ARG A 1 122 ? -1.433 -7.736 -7.149 1.00 95.69 122 ARG A N 1
ATOM 934 C CA . ARG A 1 122 ? -2.871 -7.882 -6.863 1.00 95.69 122 ARG A CA 1
ATOM 935 C C . ARG A 1 122 ? -3.369 -6.819 -5.885 1.00 95.69 122 ARG A C 1
ATOM 937 O O . ARG A 1 122 ? -4.366 -6.155 -6.152 1.00 95.69 122 ARG A O 1
ATOM 944 N N . ALA A 1 123 ? -2.626 -6.564 -4.807 1.00 94.88 123 ALA A N 1
ATOM 945 C CA . ALA A 1 123 ? -2.953 -5.513 -3.843 1.00 94.88 123 ALA A CA 1
ATOM 946 C C . ALA A 1 123 ? -3.005 -4.124 -4.498 1.00 94.88 123 ALA A C 1
ATOM 948 O O . ALA A 1 123 ? -3.901 -3.343 -4.197 1.00 94.88 123 ALA A O 1
ATOM 949 N N . ARG A 1 124 ? -2.104 -3.826 -5.444 1.00 94.81 124 ARG A N 1
ATOM 950 C CA . ARG A 1 124 ? -2.135 -2.570 -6.217 1.00 94.81 124 ARG A CA 1
ATOM 951 C C . ARG A 1 124 ? -3.347 -2.463 -7.138 1.00 94.81 124 ARG A C 1
ATOM 953 O O . ARG A 1 124 ? -3.876 -1.368 -7.309 1.00 94.81 124 ARG A O 1
ATOM 960 N N . VAL A 1 125 ? -3.798 -3.570 -7.727 1.00 95.94 125 VAL A N 1
ATOM 961 C CA . VAL A 1 125 ? -5.028 -3.590 -8.537 1.00 95.94 125 VAL A CA 1
ATOM 962 C C . VAL A 1 125 ? -6.247 -3.287 -7.663 1.00 95.94 125 VAL A C 1
ATOM 964 O O . VAL A 1 125 ? -7.057 -2.434 -8.025 1.00 95.94 125 VAL A O 1
ATOM 967 N N . VAL A 1 126 ? -6.338 -3.912 -6.486 1.00 94.44 126 VAL A N 1
ATOM 968 C CA . VAL A 1 126 ? -7.406 -3.641 -5.510 1.00 94.44 126 VAL A CA 1
ATOM 969 C C . VAL A 1 126 ? -7.334 -2.197 -5.005 1.00 94.44 126 VAL A C 1
ATOM 971 O O . VAL A 1 126 ? -8.348 -1.506 -4.984 1.00 94.44 126 VAL A O 1
ATOM 974 N N . GLN A 1 127 ? -6.137 -1.692 -4.694 1.00 93.94 127 GLN A N 1
ATOM 975 C CA . GLN A 1 127 ? -5.914 -0.302 -4.288 1.00 93.94 127 GLN A CA 1
ATOM 976 C C . GLN A 1 127 ? -6.427 0.694 -5.339 1.00 93.94 127 GLN A C 1
ATOM 978 O O . GLN A 1 127 ? -7.158 1.624 -4.999 1.00 93.94 127 GLN A O 1
ATOM 983 N N . ALA A 1 128 ? -6.104 0.472 -6.616 1.00 93.12 128 ALA A N 1
ATOM 984 C CA . ALA A 1 128 ? -6.556 1.325 -7.713 1.00 93.12 128 ALA A CA 1
ATOM 985 C C . ALA A 1 128 ? -8.084 1.289 -7.896 1.00 93.12 128 ALA A C 1
ATOM 987 O O . ALA A 1 128 ? -8.699 2.302 -8.238 1.00 93.12 128 ALA A O 1
ATOM 988 N N . GLU A 1 129 ? -8.718 0.140 -7.655 1.00 93.56 129 GLU A N 1
ATOM 989 C CA . GLU A 1 129 ? -10.178 0.034 -7.648 1.00 93.56 129 GLU A CA 1
ATOM 990 C C . GLU A 1 129 ? -10.796 0.791 -6.465 1.00 93.56 129 GLU A C 1
ATOM 992 O O . GLU A 1 129 ? -11.780 1.513 -6.629 1.00 93.56 129 GLU A O 1
ATOM 997 N N . MET A 1 130 ? -10.199 0.702 -5.278 1.00 92.94 130 MET A N 1
ATOM 998 C CA . MET A 1 130 ? -10.639 1.473 -4.115 1.00 92.94 130 MET A CA 1
ATOM 999 C C . MET A 1 130 ? -10.473 2.984 -4.328 1.00 92.94 130 MET A C 1
ATOM 1001 O O . MET A 1 130 ? -11.316 3.760 -3.872 1.00 92.94 130 MET A O 1
ATOM 1005 N N . ASP A 1 131 ? -9.409 3.411 -5.020 1.00 90.62 131 ASP A N 1
ATOM 1006 C CA . ASP A 1 131 ? -9.192 4.810 -5.413 1.00 90.62 131 ASP A CA 1
ATOM 1007 C C . ASP A 1 131 ? -10.296 5.268 -6.370 1.00 90.62 131 ASP A C 1
ATOM 1009 O O . ASP A 1 131 ? -10.897 6.323 -6.169 1.00 90.62 131 ASP A O 1
ATOM 1013 N N . ARG A 1 132 ? -10.630 4.436 -7.366 1.00 91.88 132 ARG A N 1
ATOM 1014 C CA . ARG A 1 132 ? -11.719 4.692 -8.319 1.00 91.88 132 ARG A CA 1
ATOM 1015 C C . ARG A 1 132 ? -13.079 4.825 -7.629 1.00 91.88 132 ARG A C 1
ATOM 1017 O O . ARG A 1 132 ? -13.876 5.671 -8.026 1.00 91.88 132 ARG A O 1
ATOM 1024 N N . ARG A 1 133 ? -13.339 4.017 -6.598 1.00 90.19 133 ARG A N 1
ATOM 1025 C CA . ARG A 1 133 ? -14.568 4.072 -5.784 1.00 90.19 133 ARG A CA 1
ATOM 1026 C C . ARG A 1 133 ? -14.590 5.231 -4.780 1.00 90.19 133 ARG A C 1
ATOM 1028 O O . ARG A 1 133 ? -15.630 5.479 -4.178 1.00 90.19 133 ARG A O 1
ATOM 1035 N N . GLY A 1 134 ? -13.472 5.932 -4.578 1.00 88.00 134 GLY A N 1
ATOM 1036 C CA . GLY A 1 134 ? -13.376 7.032 -3.617 1.00 88.00 134 GLY A CA 1
ATOM 1037 C C . GLY A 1 134 ? -13.410 6.580 -2.153 1.00 88.00 134 GLY A C 1
ATOM 1038 O O . GLY A 1 134 ? -13.881 7.319 -1.286 1.00 88.00 134 GLY A O 1
ATOM 1039 N N . VAL A 1 135 ? -12.929 5.367 -1.852 1.00 83.62 135 VAL A N 1
ATOM 1040 C CA . VAL A 1 135 ? -12.894 4.847 -0.476 1.00 83.62 135 VAL A CA 1
ATOM 10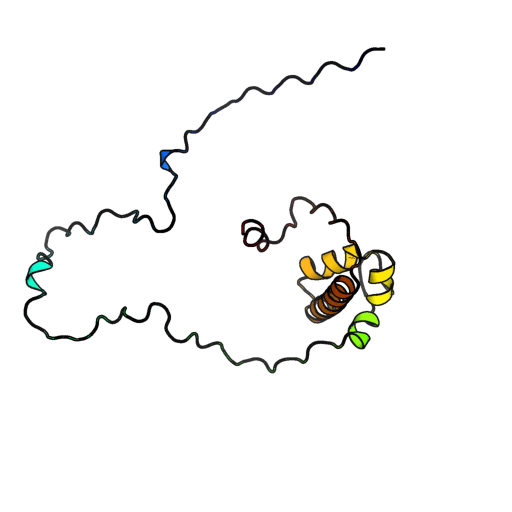41 C C . VAL A 1 135 ? -11.936 5.694 0.364 1.00 83.62 135 VAL A C 1
ATOM 1043 O O . VAL A 1 135 ? -10.715 5.623 0.197 1.00 83.62 135 VAL A O 1
ATOM 1046 N N . THR A 1 136 ? -12.493 6.486 1.286 1.00 79.94 136 THR A N 1
ATOM 1047 C CA . THR A 1 136 ? -11.714 7.333 2.199 1.00 79.94 136 THR A CA 1
ATOM 1048 C C . THR A 1 136 ? -10.879 6.466 3.137 1.00 79.94 136 THR A C 1
ATOM 1050 O O . THR A 1 136 ? -11.401 5.815 4.041 1.00 79.94 136 THR A O 1
ATOM 1053 N N . ARG A 1 137 ? -9.559 6.502 2.959 1.00 81.94 137 ARG A N 1
ATOM 1054 C CA . ARG A 1 137 ? -8.584 5.848 3.834 1.00 81.94 137 ARG A CA 1
ATOM 1055 C C . ARG A 1 137 ? -7.936 6.886 4.737 1.00 81.94 137 ARG A C 1
ATOM 1057 O O . ARG A 1 137 ? -7.427 7.898 4.262 1.00 81.94 137 ARG A O 1
ATOM 1064 N N . ARG A 1 138 ? -7.926 6.649 6.053 1.00 75.81 138 ARG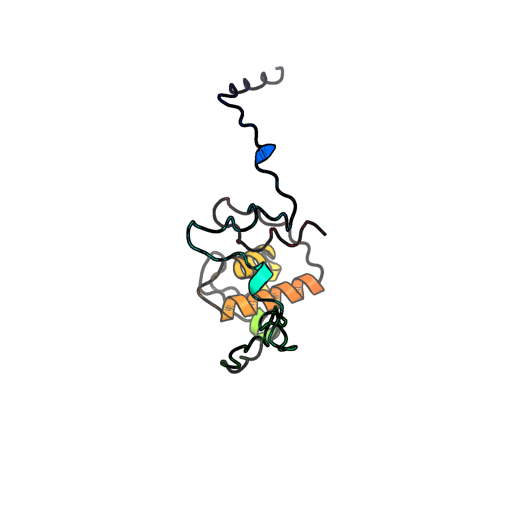 A N 1
ATOM 1065 C CA . ARG A 1 138 ? -7.045 7.417 6.943 1.00 75.81 138 ARG A CA 1
ATOM 1066 C C . ARG A 1 138 ? -5.639 6.837 6.829 1.00 75.81 138 ARG A C 1
ATOM 1068 O O . ARG A 1 138 ? -5.489 5.655 7.133 1.00 75.81 138 ARG A O 1
ATOM 1075 N N . PRO A 1 139 ? -4.620 7.623 6.443 1.00 66.12 139 PRO A N 1
ATOM 1076 C CA . PRO A 1 139 ? -3.260 7.117 6.370 1.00 66.12 139 PRO A CA 1
ATOM 1077 C C . PRO A 1 139 ? -2.862 6.561 7.737 1.00 66.12 139 PRO A C 1
ATOM 1079 O O . PRO A 1 139 ? -2.936 7.243 8.764 1.00 66.12 139 PRO A O 1
ATOM 1082 N N . ARG A 1 140 ? -2.493 5.280 7.755 1.00 62.31 140 ARG A N 1
ATOM 1083 C CA . ARG A 1 140 ? -1.946 4.640 8.946 1.00 62.31 140 ARG A CA 1
ATOM 1084 C C . ARG A 1 140 ? -0.634 5.349 9.256 1.00 62.31 140 ARG A C 1
ATOM 1086 O O . ARG A 1 140 ? 0.230 5.409 8.390 1.00 62.31 140 ARG A O 1
ATOM 1093 N N . ALA A 1 141 ? -0.493 5.896 10.466 1.00 55.28 141 ALA A N 1
ATOM 1094 C CA . ALA A 1 141 ? 0.740 6.558 10.876 1.00 55.28 141 ALA A CA 1
ATOM 1095 C C . ALA A 1 141 ? 1.925 5.621 10.613 1.00 55.28 141 ALA A C 1
ATOM 1097 O O . ALA A 1 141 ? 1.988 4.517 11.168 1.00 55.28 141 ALA A O 1
ATOM 1098 N N . THR A 1 142 ? 2.825 6.047 9.730 1.00 54.44 142 THR A N 1
ATOM 1099 C CA . THR A 1 142 ? 4.025 5.296 9.387 1.00 54.44 142 THR A CA 1
ATOM 1100 C C . THR A 1 142 ? 4.789 5.049 10.677 1.00 54.44 142 THR A C 1
ATOM 1102 O O . THR A 1 142 ? 5.157 5.990 11.384 1.00 54.44 142 THR A O 1
ATOM 1105 N N . ARG A 1 143 ? 4.995 3.778 11.039 1.00 47.72 143 ARG A N 1
ATOM 1106 C CA . ARG A 1 143 ? 5.863 3.460 12.174 1.00 47.72 143 ARG A CA 1
ATOM 1107 C C . ARG A 1 143 ? 7.264 3.983 11.828 1.00 47.72 143 ARG A C 1
ATOM 1109 O O . ARG A 1 143 ? 7.777 3.616 10.767 1.00 47.72 143 ARG A O 1
ATOM 1116 N N . PRO A 1 144 ? 7.882 4.831 12.670 1.00 35.12 144 PRO A N 1
ATOM 1117 C CA . PRO A 1 144 ? 9.226 5.324 12.404 1.00 35.12 144 PRO A CA 1
ATOM 1118 C C . PRO A 1 144 ? 10.170 4.119 12.305 1.00 35.12 144 PRO A C 1
ATOM 1120 O O . PRO A 1 144 ? 10.265 3.327 13.240 1.00 35.12 144 PRO A O 1
ATOM 1123 N N . GLY A 1 145 ? 10.790 3.944 11.135 1.00 47.66 145 GLY A N 1
ATOM 11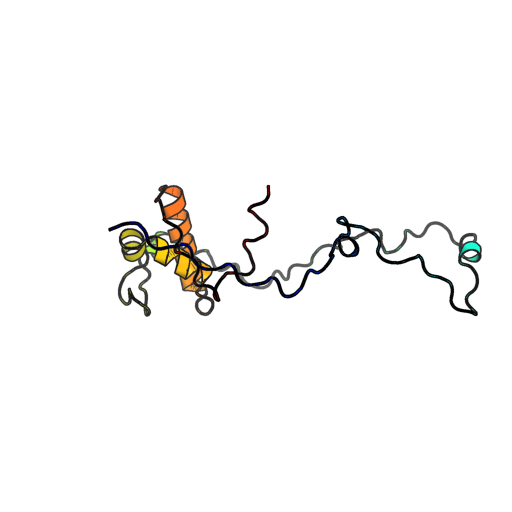24 C CA . GLY A 1 145 ? 11.655 2.803 10.807 1.00 47.66 145 GLY A CA 1
ATOM 1125 C C . GLY A 1 145 ? 11.240 1.989 9.574 1.00 47.66 145 GLY A C 1
ATOM 1126 O O . GLY A 1 145 ? 12.030 1.166 9.126 1.00 47.66 145 GLY A O 1
ATOM 1127 N N . PHE A 1 146 ? 10.049 2.223 9.007 1.00 50.56 146 PHE A N 1
ATOM 1128 C CA . PHE A 1 146 ? 9.554 1.519 7.809 1.00 50.56 146 PHE A CA 1
ATOM 1129 C C . PHE A 1 146 ? 8.947 2.479 6.763 1.00 50.56 146 PHE A C 1
ATOM 1131 O O . PHE A 1 146 ? 7.993 2.133 6.075 1.00 50.56 146 PHE A O 1
ATOM 1138 N N . ALA A 1 147 ? 9.445 3.718 6.691 1.00 44.38 147 ALA A N 1
ATOM 1139 C CA . ALA A 1 147 ? 9.047 4.661 5.648 1.00 44.38 147 ALA A CA 1
ATOM 1140 C C . ALA A 1 147 ? 9.826 4.371 4.360 1.00 44.38 147 ALA A C 1
ATOM 1142 O O . ALA A 1 147 ? 11.058 4.289 4.373 1.00 44.38 147 ALA A O 1
ATOM 1143 N N . ASP A 1 148 ? 9.067 4.192 3.284 1.00 46.03 148 ASP A N 1
ATOM 1144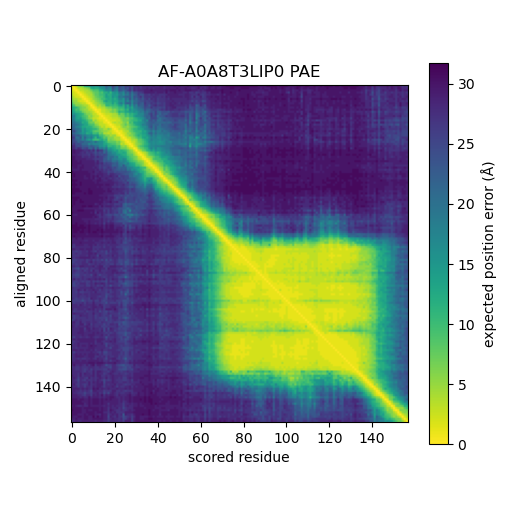 C CA . ASP A 1 148 ? 9.527 4.032 1.915 1.00 46.03 148 ASP A CA 1
ATOM 1145 C C . ASP A 1 148 ? 10.406 5.218 1.491 1.00 46.03 148 ASP A C 1
ATOM 1147 O O . ASP A 1 148 ? 10.155 6.376 1.824 1.00 46.03 148 ASP A O 1
ATOM 1151 N N . ARG A 1 149 ? 11.461 4.916 0.741 1.00 44.97 149 ARG A N 1
ATOM 1152 C CA . ARG A 1 149 ? 12.486 5.860 0.281 1.00 44.97 149 ARG A CA 1
ATOM 1153 C C . ARG A 1 149 ? 12.031 6.610 -0.991 1.00 44.97 149 ARG A C 1
ATOM 1155 O O . ARG A 1 149 ? 12.881 7.094 -1.732 1.00 44.97 149 ARG A O 1
ATOM 1162 N N . GLY A 1 150 ? 10.722 6.638 -1.271 1.00 45.66 150 GLY A N 1
ATOM 1163 C CA . GLY A 1 150 ? 10.140 7.022 -2.564 1.00 45.66 150 GLY A CA 1
ATOM 1164 C C . GLY A 1 150 ? 9.180 8.221 -2.574 1.00 45.66 150 GLY A C 1
ATOM 1165 O O . GLY A 1 150 ? 8.948 8.771 -3.647 1.00 45.66 150 GLY A O 1
ATOM 1166 N N . ASP A 1 151 ? 8.666 8.678 -1.427 1.00 42.94 151 ASP A N 1
ATOM 1167 C CA . ASP A 1 151 ? 7.562 9.662 -1.398 1.00 42.94 151 ASP A CA 1
ATOM 1168 C C . ASP A 1 151 ? 7.971 11.117 -1.100 1.00 42.94 151 ASP A C 1
ATOM 1170 O O . ASP A 1 151 ? 7.123 12.009 -1.070 1.00 42.94 151 ASP A O 1
ATOM 1174 N N . GLU A 1 152 ? 9.264 11.419 -0.951 1.00 39.69 152 GLU A N 1
ATOM 1175 C CA . GLU A 1 152 ? 9.716 12.813 -0.777 1.00 39.69 152 GLU A CA 1
ATOM 1176 C C . GLU A 1 152 ? 9.659 13.643 -2.080 1.00 39.69 152 GLU A C 1
ATOM 1178 O O . GLU A 1 152 ? 9.750 14.868 -2.028 1.00 39.69 152 GLU A O 1
ATOM 1183 N N . GLU A 1 153 ? 9.454 13.025 -3.254 1.00 40.19 153 GLU A N 1
ATOM 1184 C CA . GLU A 1 153 ? 9.544 13.721 -4.552 1.00 40.19 153 GLU A CA 1
ATOM 1185 C C . GLU A 1 153 ? 8.195 14.194 -5.142 1.00 40.19 153 GLU A C 1
ATOM 1187 O O . GLU A 1 153 ? 8.181 14.818 -6.200 1.00 40.19 153 GLU A O 1
ATOM 1192 N N . ARG A 1 154 ? 7.042 13.960 -4.489 1.00 42.75 154 ARG A N 1
ATOM 1193 C CA . ARG A 1 154 ? 5.723 14.364 -5.046 1.00 42.75 154 ARG A CA 1
ATOM 1194 C C . ARG A 1 154 ? 4.858 15.294 -4.195 1.00 42.75 154 ARG A C 1
ATOM 1196 O O . ARG A 1 154 ? 3.784 15.673 -4.649 1.00 42.75 154 ARG A O 1
ATOM 1203 N N . ALA A 1 155 ? 5.318 15.722 -3.021 1.00 38.66 155 ALA A N 1
ATOM 1204 C CA . ALA A 1 155 ? 4.577 16.657 -2.161 1.00 38.66 155 ALA A CA 1
ATOM 1205 C C . ALA A 1 155 ? 5.077 18.117 -2.228 1.00 38.66 155 ALA A C 1
ATOM 1207 O O . ALA A 1 155 ? 4.727 18.930 -1.375 1.00 38.66 155 ALA A O 1
ATOM 1208 N N . ALA A 1 156 ? 5.883 18.465 -3.235 1.00 42.75 156 ALA A N 1
ATOM 1209 C CA . ALA A 1 156 ? 6.285 19.842 -3.524 1.00 42.75 156 ALA A CA 1
ATOM 1210 C C . ALA A 1 156 ? 6.176 20.119 -5.032 1.00 42.75 156 ALA A C 1
ATOM 1212 O O . ALA A 1 156 ? 7.182 20.251 -5.731 1.00 42.75 156 ALA A O 1
ATOM 1213 N N . GLY A 1 157 ? 4.937 20.144 -5.523 1.00 37.38 157 GLY A N 1
ATOM 1214 C CA . GLY A 1 157 ? 4.547 20.702 -6.817 1.00 37.38 157 GLY A CA 1
ATOM 1215 C C . GLY A 1 157 ? 3.474 21.750 -6.596 1.00 37.38 157 GLY A C 1
ATOM 1216 O O . GLY A 1 157 ? 2.507 21.413 -5.878 1.00 37.38 157 GLY A O 1
#

Sequence (157 aa):
NGPPPPAPSRPVTARFDTTGLFHARNTRTSAGPVPLRGQVPLSSRHRRGGGDQLRASQPNGPVRSRAGETRVPLPTLEDSIDSELEFGKFRGHTLGEVADFEPTYIDWIASTITRDRDLVMRARVVQAEMDRRGVTRRPRATRPGFADRGDEERAAG

Foldseek 3Di:
DDDDDDDDDDDDPDDDDCPVVDDDPPDDPDDPDDDDPPDDDPVVVPDDDDDDPPPCPCVDDPPPDPPPDPPPDQDDLVNLQQCADCDDPRHRHGLVVCCVVAVQVLVCLLQQDDPDPNNNSSSVSSNVVCVVVVPDHDHDPPDPPRDDPPPPPPPPD

Radius of gyration: 28.49 Å; Cα contacts (8 Å, |Δi|>4): 91; chains: 1; bounding box: 69×46×79 Å

Mean predicted aligned error: 20.05 Å

pLDDT: mean 73.39, std 18.37, range [35.12, 97.62]